Protein AF-A0A3C0NCU1-F1 (afdb_monomer_lite)

Structure (mmCIF, N/CA/C/O backbone):
data_AF-A0A3C0NCU1-F1
#
_entry.id   AF-A0A3C0NCU1-F1
#
loop_
_atom_site.group_PDB
_atom_site.id
_atom_site.type_symbol
_atom_site.label_atom_id
_atom_site.label_alt_id
_atom_site.label_comp_id
_atom_site.label_asym_id
_atom_site.label_entity_id
_atom_site.label_seq_id
_atom_site.pdbx_PDB_ins_code
_atom_site.Cartn_x
_atom_site.Cartn_y
_atom_site.Cartn_z
_atom_site.occupancy
_atom_site.B_iso_or_equiv
_atom_site.auth_seq_id
_atom_site.auth_comp_id
_atom_site.auth_asym_id
_atom_site.auth_atom_id
_atom_site.pdbx_PDB_model_num
ATOM 1 N N . MET A 1 1 ? 22.632 15.921 -25.204 1.00 50.41 1 MET A N 1
ATOM 2 C CA . MET A 1 1 ? 22.637 16.918 -26.305 1.00 50.41 1 MET A CA 1
ATOM 3 C C . MET A 1 1 ? 23.833 16.744 -27.250 1.00 50.41 1 MET A C 1
ATOM 5 O O . MET A 1 1 ? 23.634 16.768 -28.457 1.00 50.41 1 MET A O 1
ATOM 9 N N . GLU A 1 2 ? 25.032 16.480 -26.722 1.00 55.00 2 GLU A N 1
ATOM 10 C CA . GLU A 1 2 ? 26.272 16.145 -27.458 1.00 55.00 2 GLU A CA 1
ATOM 11 C C . GLU A 1 2 ? 26.125 15.024 -28.510 1.00 55.00 2 GLU A C 1
ATOM 13 O O . GLU A 1 2 ? 26.526 15.183 -29.661 1.00 55.00 2 GLU A O 1
ATOM 18 N N . LEU A 1 3 ? 25.483 13.905 -28.148 1.00 50.09 3 LEU A N 1
ATOM 19 C CA . LEU A 1 3 ? 25.314 12.746 -29.037 1.00 50.09 3 LEU A CA 1
ATOM 20 C C . LEU A 1 3 ? 24.523 13.080 -30.311 1.00 50.09 3 LEU A C 1
ATOM 22 O O . LEU A 1 3 ? 24.931 12.705 -31.404 1.00 50.09 3 LEU A O 1
ATOM 26 N N . ARG A 1 4 ? 23.439 13.856 -30.195 1.00 62.16 4 ARG A N 1
ATOM 27 C CA . ARG A 1 4 ? 22.588 14.239 -31.334 1.00 62.16 4 ARG A CA 1
ATOM 28 C C . ARG A 1 4 ? 23.337 15.103 -32.356 1.00 62.16 4 ARG A C 1
ATOM 30 O O . ARG A 1 4 ? 23.103 14.957 -33.551 1.00 62.16 4 ARG A O 1
ATOM 37 N N . LYS A 1 5 ? 24.265 15.957 -31.903 1.00 71.62 5 LYS A N 1
ATOM 38 C CA . LYS A 1 5 ? 25.120 16.765 -32.789 1.00 71.62 5 LYS A CA 1
ATOM 39 C C . LYS A 1 5 ? 26.102 15.894 -33.580 1.00 71.62 5 LYS A C 1
ATOM 41 O O . LYS A 1 5 ? 26.266 16.115 -34.774 1.00 71.62 5 LYS A O 1
ATOM 46 N N . LYS A 1 6 ? 26.695 14.872 -32.951 1.00 74.00 6 LYS A N 1
ATOM 47 C CA . LYS A 1 6 ? 27.618 13.938 -33.623 1.00 74.00 6 LYS A CA 1
ATOM 48 C C . LYS A 1 6 ? 26.924 13.130 -34.723 1.00 74.00 6 LYS A C 1
ATOM 50 O O . LYS A 1 6 ? 27.466 13.027 -35.815 1.00 74.00 6 LYS A O 1
ATOM 55 N N . TYR A 1 7 ? 25.705 12.641 -34.481 1.00 71.94 7 TYR A N 1
ATOM 56 C CA . TYR A 1 7 ? 24.934 11.931 -35.511 1.00 71.94 7 TYR A CA 1
ATOM 57 C C . TYR A 1 7 ? 24.547 12.830 -36.691 1.00 71.94 7 TYR A C 1
ATOM 59 O O . TYR A 1 7 ? 24.653 12.400 -37.834 1.00 71.94 7 TYR A O 1
ATOM 67 N N . LEU A 1 8 ? 24.157 14.083 -36.431 1.00 72.81 8 LEU A N 1
ATOM 68 C CA . LEU A 1 8 ? 23.848 15.050 -37.492 1.00 72.81 8 LEU A CA 1
ATOM 69 C C . LEU A 1 8 ? 25.075 15.376 -38.355 1.00 72.81 8 LEU A C 1
ATOM 71 O O . LEU A 1 8 ? 24.958 15.454 -39.574 1.00 72.81 8 LEU A O 1
ATOM 75 N N . LEU A 1 9 ? 26.253 15.515 -37.739 1.00 78.62 9 LEU A N 1
ATOM 76 C CA . LEU A 1 9 ? 27.502 15.754 -38.463 1.00 78.62 9 LEU A CA 1
ATOM 77 C C . LEU A 1 9 ? 27.909 14.549 -39.316 1.00 78.62 9 LEU A C 1
ATOM 79 O O . LEU A 1 9 ? 28.216 14.716 -40.493 1.00 78.62 9 LEU A O 1
ATOM 83 N N . VAL A 1 10 ? 27.861 13.337 -38.758 1.00 79.19 10 VAL A N 1
ATOM 84 C CA . VAL A 1 10 ? 28.200 12.112 -39.499 1.00 79.19 10 VAL A CA 1
ATOM 85 C C . VAL A 1 10 ? 27.223 11.887 -40.654 1.00 79.19 10 VAL A C 1
ATOM 87 O O . VAL A 1 10 ? 27.658 11.615 -41.768 1.00 79.19 10 VAL A O 1
ATOM 90 N N . ALA A 1 11 ? 25.919 12.074 -40.433 1.00 76.31 11 ALA A N 1
ATOM 91 C CA . ALA A 1 11 ? 24.915 11.945 -41.487 1.00 76.31 11 ALA A CA 1
ATOM 92 C C . ALA A 1 11 ? 25.124 12.971 -42.614 1.00 76.31 11 ALA A C 1
ATOM 94 O O . ALA A 1 11 ? 25.011 12.623 -43.790 1.00 76.31 11 ALA A O 1
ATOM 95 N N . GLY A 1 12 ? 25.479 14.214 -42.268 1.00 81.06 12 GLY A N 1
ATOM 96 C CA . GLY A 1 12 ? 25.800 15.256 -43.244 1.00 81.06 12 GLY A CA 1
ATOM 97 C C . GLY A 1 12 ? 27.020 14.902 -44.096 1.00 81.06 12 GLY A C 1
ATOM 98 O O . GLY A 1 12 ? 26.947 14.953 -45.320 1.00 81.06 12 GLY A O 1
ATOM 99 N N . VAL A 1 13 ? 28.114 14.466 -43.466 1.00 84.00 13 VAL A N 1
ATOM 100 C CA . VAL A 1 13 ? 29.349 14.072 -44.169 1.00 84.00 13 VAL A CA 1
ATOM 101 C C . VAL A 1 13 ? 29.117 12.873 -45.091 1.00 84.00 13 VAL A C 1
ATOM 103 O O . VAL A 1 13 ? 29.544 12.896 -46.245 1.00 84.00 13 VAL A O 1
ATOM 106 N N . VAL A 1 14 ? 28.395 11.851 -44.621 1.00 81.19 14 VAL A N 1
ATOM 107 C CA . VAL A 1 14 ? 28.061 10.666 -45.428 1.00 81.19 14 VAL A CA 1
ATOM 108 C C . VAL A 1 14 ? 27.189 11.046 -46.626 1.00 81.19 14 VAL A C 1
ATOM 110 O O . VAL A 1 14 ? 27.438 10.569 -47.729 1.00 81.19 14 VAL A O 1
ATOM 113 N N . SER A 1 15 ? 26.224 11.952 -46.442 1.00 78.88 15 SER A N 1
ATOM 114 C CA . SER A 1 15 ? 25.354 12.421 -47.529 1.00 78.88 15 SER A CA 1
ATOM 115 C C . SER A 1 15 ? 26.140 13.165 -48.612 1.00 78.88 15 SER A C 1
ATOM 117 O O . SER A 1 15 ? 25.940 12.914 -49.797 1.00 78.88 15 SER A O 1
ATOM 119 N N . VAL A 1 16 ? 27.078 14.036 -48.223 1.00 84.75 16 VAL A N 1
ATOM 120 C CA . VAL A 1 16 ? 27.924 14.788 -49.169 1.00 84.75 16 VAL A CA 1
ATOM 121 C C . VAL A 1 16 ? 28.849 13.855 -49.957 1.00 84.75 16 VAL A C 1
ATOM 123 O O . VAL A 1 16 ? 28.953 13.986 -51.176 1.00 84.75 16 VAL A O 1
ATOM 126 N N . LEU A 1 17 ? 29.474 12.879 -49.290 1.00 83.25 17 LEU A N 1
ATOM 127 C CA . LEU A 1 17 ? 30.301 11.857 -49.945 1.00 83.25 17 LEU A CA 1
ATOM 128 C C . LEU A 1 17 ? 29.498 11.029 -50.955 1.00 83.25 17 LEU A C 1
ATOM 130 O O . LEU A 1 17 ? 29.977 10.755 -52.055 1.00 83.25 17 LEU A O 1
ATOM 134 N N . PHE A 1 18 ? 28.266 10.667 -50.600 1.00 79.50 18 PHE A N 1
ATOM 135 C CA . PHE A 1 18 ? 27.387 9.879 -51.457 1.00 79.50 18 PHE A CA 1
ATOM 136 C C . PHE A 1 18 ? 26.945 10.659 -52.704 1.00 79.50 18 PHE A C 1
ATOM 138 O O . PHE A 1 18 ? 26.981 10.122 -53.809 1.00 79.50 18 PHE A O 1
ATOM 145 N N . ILE A 1 19 ? 26.612 11.947 -52.550 1.00 81.19 19 ILE A N 1
ATOM 146 C CA . ILE A 1 19 ? 26.285 12.846 -53.669 1.00 81.19 19 ILE A CA 1
ATOM 147 C C . ILE A 1 19 ? 27.486 12.997 -54.613 1.00 81.19 19 ILE A C 1
ATOM 149 O O . ILE A 1 19 ? 27.324 12.911 -55.830 1.00 81.19 19 ILE A O 1
ATOM 153 N N . GLY A 1 20 ? 28.695 13.173 -54.068 1.00 80.50 20 GLY A N 1
ATOM 154 C CA . GLY A 1 20 ? 29.920 13.281 -54.864 1.00 80.50 20 GLY A CA 1
ATOM 155 C C . GLY A 1 20 ? 30.198 12.031 -55.702 1.00 80.50 20 GLY A C 1
ATOM 156 O O . GLY A 1 20 ? 30.469 12.141 -56.896 1.00 80.50 20 GLY A O 1
ATOM 157 N N . LEU A 1 21 ? 30.061 10.841 -55.105 1.00 78.94 21 LEU A N 1
ATOM 158 C CA . LEU A 1 21 ? 30.219 9.561 -55.805 1.00 78.94 21 LEU A CA 1
ATOM 159 C C . LEU A 1 21 ? 29.137 9.338 -56.871 1.00 78.94 21 LEU A C 1
ATOM 161 O O . LEU A 1 21 ? 29.441 8.830 -57.949 1.00 78.94 21 LEU A O 1
ATOM 165 N N . ALA A 1 22 ? 27.896 9.751 -56.604 1.00 73.88 22 ALA A N 1
ATOM 166 C CA . ALA A 1 22 ? 26.794 9.636 -57.556 1.00 73.88 22 ALA A CA 1
ATOM 167 C C . ALA A 1 22 ? 26.989 10.534 -58.792 1.00 73.88 22 ALA A C 1
ATOM 169 O O . ALA A 1 22 ? 26.753 10.084 -59.912 1.00 73.88 22 ALA A O 1
ATOM 170 N N . LEU A 1 23 ? 27.472 11.770 -58.613 1.00 78.31 23 LEU A N 1
ATOM 171 C CA . LEU A 1 23 ? 27.780 12.690 -59.719 1.00 78.31 23 LEU A CA 1
ATOM 172 C C . LEU A 1 23 ? 28.951 12.189 -60.580 1.00 78.31 23 LEU A C 1
ATOM 174 O O . LEU A 1 23 ? 28.889 12.253 -61.807 1.00 78.31 23 LEU A O 1
ATOM 178 N N . LEU A 1 24 ? 29.992 11.640 -59.946 1.00 77.00 24 LEU A N 1
ATOM 179 C CA . LEU A 1 24 ? 31.134 11.027 -60.637 1.00 77.00 24 LEU A CA 1
ATOM 180 C C . LEU A 1 24 ? 30.719 9.771 -61.420 1.00 77.00 24 LEU A C 1
ATOM 182 O O . LEU A 1 24 ? 31.164 9.566 -62.548 1.00 77.00 24 LEU A O 1
ATOM 186 N N . GLY A 1 25 ? 29.830 8.954 -60.849 1.00 71.12 25 GLY A N 1
ATOM 187 C CA . GLY A 1 25 ? 29.274 7.771 -61.504 1.00 71.12 25 GLY A CA 1
ATOM 188 C C . GLY A 1 25 ? 28.344 8.097 -62.676 1.00 71.12 25 GLY A C 1
ATOM 189 O O . GLY A 1 25 ? 28.410 7.419 -63.701 1.00 71.12 25 GLY A O 1
ATOM 190 N N . TRP A 1 26 ? 27.538 9.163 -62.573 1.00 71.19 26 TRP A N 1
ATOM 191 C CA . TRP A 1 26 ? 26.706 9.653 -63.681 1.00 71.19 26 TRP A CA 1
ATOM 192 C C . TRP A 1 26 ? 27.566 10.026 -64.894 1.00 71.19 26 TRP A C 1
ATOM 194 O O . TRP A 1 26 ? 27.259 9.616 -66.012 1.00 71.19 26 TRP A O 1
ATOM 204 N N . PHE A 1 27 ? 28.691 10.710 -64.671 1.00 75.12 27 PHE A N 1
ATOM 205 C CA . PHE A 1 27 ? 29.615 11.086 -65.743 1.00 75.12 27 PHE A CA 1
ATOM 206 C C . PHE A 1 27 ? 30.215 9.878 -66.493 1.00 75.12 27 PHE A C 1
ATOM 208 O O . PHE A 1 27 ? 30.532 9.990 -67.673 1.00 75.12 27 PHE A O 1
ATOM 215 N N . LEU A 1 28 ? 30.354 8.722 -65.832 1.00 71.62 28 LEU A N 1
ATOM 216 C CA . LEU A 1 28 ? 31.011 7.529 -66.385 1.00 71.62 28 LEU A CA 1
ATOM 217 C C . LEU A 1 28 ? 30.044 6.489 -66.979 1.00 71.62 28 LEU A C 1
ATOM 219 O O . LEU A 1 28 ? 30.404 5.814 -67.940 1.00 71.62 28 LEU A O 1
ATOM 223 N N . VAL A 1 29 ? 28.852 6.314 -66.397 1.00 71.44 29 VAL A N 1
ATOM 224 C CA . VAL A 1 29 ? 27.965 5.155 -66.662 1.00 71.44 29 VAL A CA 1
ATOM 225 C C . VAL A 1 29 ? 26.528 5.573 -67.037 1.00 71.44 29 VAL A C 1
ATOM 227 O O . VAL A 1 29 ? 25.717 4.733 -67.423 1.00 71.44 29 VAL A O 1
ATOM 230 N N . GLY A 1 30 ? 26.196 6.868 -66.984 1.00 74.25 30 GLY A N 1
ATOM 231 C CA . GLY A 1 30 ? 24.868 7.388 -67.340 1.00 74.25 30 GLY A CA 1
ATOM 232 C C . GLY A 1 30 ? 23.834 7.330 -66.202 1.00 74.25 30 GLY A C 1
ATOM 233 O O . GLY A 1 30 ? 24.174 7.158 -65.032 1.00 74.25 30 GLY A O 1
ATOM 234 N N . GLU A 1 31 ? 22.549 7.507 -66.533 1.00 75.62 31 GLU A N 1
ATOM 235 C CA . GLU A 1 31 ? 21.457 7.759 -65.565 1.00 75.62 31 GLU A CA 1
ATOM 236 C C . GLU A 1 31 ? 21.137 6.581 -64.623 1.00 75.62 31 GLU A C 1
ATOM 238 O O . GLU A 1 31 ? 20.597 6.776 -63.532 1.00 75.62 31 GLU A O 1
ATOM 243 N N . VAL A 1 32 ? 21.511 5.353 -64.997 1.00 77.06 32 VAL A N 1
ATOM 244 C CA . VAL A 1 32 ? 21.210 4.128 -64.231 1.00 77.06 32 VAL A CA 1
ATOM 245 C C . VAL A 1 32 ? 21.836 4.156 -62.829 1.00 77.06 32 VAL A C 1
ATOM 247 O O . VAL A 1 32 ? 21.239 3.662 -61.870 1.00 77.06 32 VAL A O 1
ATOM 250 N N . VAL A 1 33 ? 23.003 4.791 -62.671 1.00 79.56 33 VAL A N 1
ATOM 251 C CA . VAL A 1 33 ? 23.701 4.895 -61.375 1.00 79.56 33 VAL A CA 1
ATOM 252 C C . VAL A 1 33 ? 22.903 5.716 -60.363 1.00 79.56 33 VAL A C 1
ATOM 254 O O . VAL A 1 33 ? 22.894 5.387 -59.177 1.00 79.56 33 VAL A O 1
ATOM 257 N N . LEU A 1 34 ? 22.181 6.744 -60.818 1.00 76.56 34 LEU A N 1
ATOM 258 C CA . LEU A 1 34 ? 21.380 7.598 -59.941 1.00 76.56 34 LEU A CA 1
ATOM 259 C C . LEU A 1 34 ? 20.205 6.830 -59.331 1.00 76.56 34 LEU A C 1
ATOM 261 O O . LEU A 1 34 ? 19.926 6.972 -58.142 1.00 76.56 34 LEU A O 1
ATOM 265 N N . ILE A 1 35 ? 19.554 5.971 -60.120 1.00 82.00 35 ILE A N 1
ATOM 266 C CA . ILE A 1 35 ? 18.416 5.159 -59.668 1.00 82.00 35 ILE A CA 1
ATOM 267 C C . ILE A 1 35 ? 18.868 4.142 -58.612 1.00 82.00 35 ILE A C 1
ATOM 269 O O . ILE A 1 35 ? 18.228 4.002 -57.568 1.00 82.00 35 ILE A O 1
ATOM 273 N N . VAL A 1 36 ? 20.004 3.473 -58.841 1.00 82.31 36 VAL A N 1
ATOM 274 C CA . VAL A 1 36 ? 20.574 2.507 -57.886 1.00 82.31 36 VAL A CA 1
ATOM 275 C C . VAL A 1 36 ? 21.012 3.202 -56.592 1.00 82.31 36 VAL A C 1
ATOM 277 O O . VAL A 1 36 ? 20.730 2.706 -55.499 1.00 82.31 36 VAL A O 1
ATOM 280 N N . ALA A 1 37 ? 21.642 4.375 -56.695 1.00 80.94 37 ALA A N 1
ATOM 281 C CA . ALA A 1 37 ? 22.062 5.168 -55.543 1.00 80.94 37 ALA A CA 1
ATOM 282 C C . ALA A 1 37 ? 20.865 5.641 -54.697 1.00 80.94 37 ALA A C 1
ATOM 284 O O . ALA A 1 37 ? 20.885 5.510 -53.471 1.00 80.94 37 ALA A O 1
ATOM 285 N N . LEU A 1 38 ? 19.794 6.124 -55.337 1.00 85.44 38 LEU A N 1
ATOM 286 C CA . LEU A 1 38 ? 18.553 6.516 -54.662 1.00 85.44 38 LEU A CA 1
ATOM 287 C C . LEU A 1 38 ? 17.889 5.331 -53.948 1.00 85.44 38 LEU A C 1
ATOM 289 O O . LEU A 1 38 ? 17.480 5.463 -52.794 1.00 85.44 38 LEU A O 1
ATOM 293 N N . GLY A 1 39 ? 17.832 4.162 -54.592 1.00 88.44 39 GLY A N 1
ATOM 294 C CA . GLY A 1 39 ? 17.293 2.941 -53.986 1.00 88.44 39 GLY A CA 1
ATOM 295 C C . GLY A 1 39 ? 18.081 2.494 -52.751 1.00 88.44 39 GLY A C 1
ATOM 296 O O . GLY A 1 39 ? 17.492 2.208 -51.707 1.00 88.44 39 GLY A O 1
ATOM 297 N N . ALA A 1 40 ? 19.415 2.5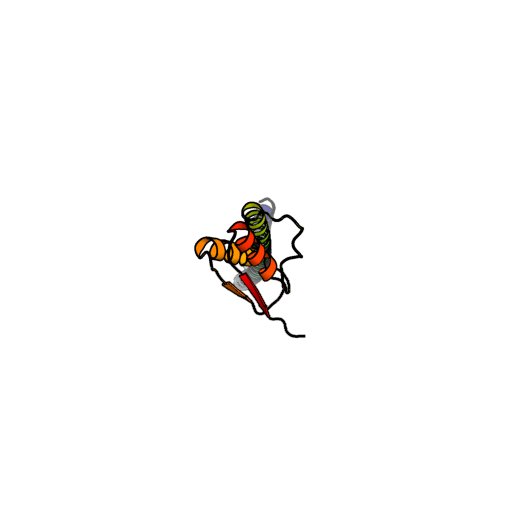05 -52.832 1.00 84.62 40 ALA A N 1
ATOM 298 C CA . ALA A 1 40 ? 20.285 2.174 -51.703 1.00 84.62 40 ALA A CA 1
ATOM 299 C C . ALA A 1 40 ? 20.119 3.163 -50.536 1.00 84.62 40 ALA A C 1
ATOM 301 O O . ALA A 1 40 ? 20.043 2.753 -49.376 1.00 84.62 40 ALA A O 1
ATOM 302 N N . MET A 1 41 ? 19.995 4.459 -50.839 1.00 85.50 41 MET A N 1
ATOM 303 C CA . MET A 1 41 ? 19.767 5.500 -49.839 1.00 85.50 41 MET A CA 1
ATOM 304 C C . MET A 1 41 ? 18.418 5.322 -49.126 1.00 85.50 41 MET A C 1
ATOM 306 O O . MET A 1 41 ? 18.363 5.390 -47.899 1.00 85.50 41 MET A O 1
ATOM 310 N N . LEU A 1 42 ? 17.342 5.024 -49.862 1.00 90.19 42 LEU A N 1
ATOM 311 C CA . LEU A 1 42 ? 16.025 4.744 -49.279 1.00 90.19 42 LEU A CA 1
ATOM 312 C C . LEU A 1 42 ? 16.040 3.494 -48.390 1.00 90.19 42 LEU A C 1
ATOM 314 O O . LEU A 1 42 ? 15.479 3.521 -47.295 1.00 90.19 42 LEU A O 1
ATOM 318 N N . GLY A 1 43 ? 16.719 2.425 -48.816 1.00 89.56 43 GLY A N 1
ATOM 319 C CA . GLY A 1 43 ? 16.875 1.206 -48.019 1.00 89.56 43 GLY A CA 1
ATOM 320 C C . GLY A 1 43 ? 17.612 1.455 -46.700 1.00 89.56 43 GLY A C 1
ATOM 321 O O . GLY A 1 43 ? 17.139 1.045 -45.640 1.00 89.56 43 GLY A O 1
ATOM 322 N N . LEU A 1 44 ? 18.723 2.199 -46.741 1.00 89.06 44 LEU A N 1
ATOM 323 C CA . LEU A 1 44 ? 19.472 2.584 -45.539 1.00 89.06 44 LEU A CA 1
ATOM 324 C C . LEU A 1 44 ? 18.629 3.441 -44.588 1.00 89.06 44 LEU A C 1
ATOM 326 O O . LEU A 1 44 ? 18.638 3.204 -43.378 1.00 89.06 44 LEU A O 1
ATOM 330 N N . LEU A 1 45 ? 17.856 4.394 -45.120 1.00 89.25 45 LEU A N 1
ATOM 331 C CA . LEU A 1 45 ? 16.943 5.210 -44.320 1.00 89.25 45 LEU A CA 1
ATOM 332 C C . LEU A 1 45 ? 15.849 4.363 -43.657 1.00 89.25 45 LEU A C 1
ATOM 334 O O . LEU A 1 45 ? 15.571 4.567 -42.476 1.00 89.25 45 LEU A O 1
ATOM 338 N N . MET A 1 46 ? 15.264 3.388 -44.362 1.00 89.06 46 MET A N 1
ATOM 339 C CA . MET A 1 46 ? 14.269 2.484 -43.770 1.00 89.06 46 MET A CA 1
ATOM 340 C C . MET A 1 46 ? 14.858 1.647 -42.632 1.00 89.06 46 MET A C 1
ATOM 342 O O . MET A 1 46 ? 14.250 1.564 -41.566 1.00 89.06 46 MET A O 1
ATOM 346 N N . VAL A 1 47 ? 16.051 1.073 -42.812 1.00 91.06 47 VAL A N 1
ATOM 347 C CA . VAL A 1 47 ? 16.723 0.290 -41.759 1.00 91.06 47 VAL A CA 1
ATOM 348 C C . VAL A 1 47 ? 17.002 1.158 -40.529 1.00 91.06 47 VAL A C 1
ATOM 350 O O . VAL A 1 47 ? 16.689 0.756 -39.406 1.00 91.06 47 VAL A O 1
ATOM 353 N N . MET A 1 48 ? 17.498 2.385 -40.725 1.00 86.06 48 MET A N 1
ATOM 354 C CA . MET A 1 48 ? 17.715 3.340 -39.631 1.00 86.06 48 MET A CA 1
ATOM 355 C C . MET A 1 48 ? 16.414 3.703 -38.898 1.00 86.06 48 MET A C 1
ATOM 357 O O . MET A 1 48 ? 16.406 3.798 -37.668 1.00 86.06 48 MET A O 1
ATOM 361 N N . GLN A 1 49 ? 15.307 3.883 -39.626 1.00 84.19 49 GLN A N 1
ATOM 362 C CA . GLN A 1 49 ? 13.992 4.157 -39.038 1.00 84.19 49 GLN A CA 1
ATOM 363 C C . GLN A 1 49 ? 13.484 2.967 -38.212 1.00 84.19 49 GLN A C 1
ATOM 365 O O . GLN A 1 49 ? 13.057 3.156 -37.073 1.00 84.19 49 GLN A O 1
ATOM 370 N N . ILE A 1 50 ? 13.589 1.739 -38.731 1.00 89.50 50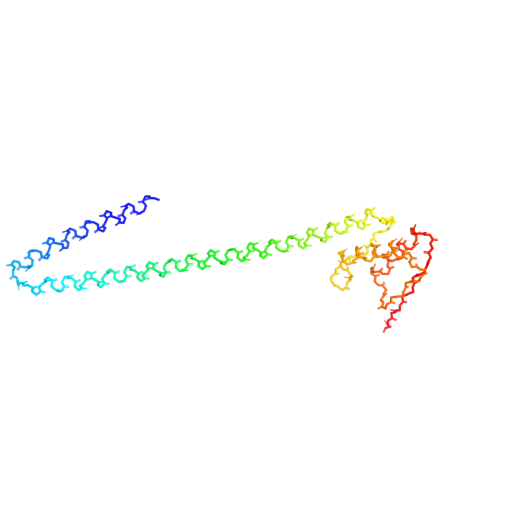 ILE A N 1
ATOM 371 C CA . ILE A 1 50 ? 13.172 0.513 -38.029 1.00 89.50 50 ILE A CA 1
ATOM 372 C C . ILE A 1 50 ? 13.956 0.343 -36.724 1.00 89.50 50 ILE A C 1
ATOM 374 O O . ILE A 1 50 ? 13.364 0.113 -35.667 1.00 89.50 50 ILE A O 1
ATOM 378 N N . GLU A 1 51 ? 15.280 0.515 -36.758 1.00 86.62 51 GLU A N 1
ATOM 379 C CA . GLU A 1 51 ? 16.098 0.458 -35.546 1.00 86.62 51 GLU A CA 1
ATOM 380 C C . GLU A 1 51 ? 15.705 1.527 -34.528 1.00 86.62 51 GLU A C 1
ATOM 382 O O . GLU A 1 51 ? 15.642 1.245 -33.331 1.00 86.62 51 GLU A O 1
ATOM 387 N N . SER A 1 52 ? 15.429 2.748 -34.987 1.00 86.31 52 SER A N 1
ATOM 388 C CA . SER A 1 52 ? 14.990 3.844 -34.124 1.00 86.31 52 SER A CA 1
ATOM 389 C C . SER A 1 52 ? 13.667 3.513 -33.437 1.00 86.31 52 SER A C 1
ATOM 391 O O . SER A 1 52 ? 13.570 3.598 -32.211 1.00 86.31 52 SER A O 1
ATOM 393 N N . HIS A 1 53 ? 12.670 3.048 -34.196 1.00 78.62 53 HIS A N 1
ATOM 394 C CA . HIS A 1 53 ? 11.378 2.650 -33.644 1.00 78.62 53 HIS A CA 1
ATOM 395 C C . HIS A 1 53 ? 11.520 1.506 -32.641 1.00 78.62 53 HIS A C 1
ATOM 397 O O . HIS A 1 53 ? 10.955 1.584 -31.549 1.00 78.62 53 HIS A O 1
ATOM 403 N N . HIS A 1 54 ? 12.338 0.496 -32.941 1.00 85.44 54 HIS A N 1
ATOM 404 C CA . HIS A 1 54 ? 12.605 -0.595 -32.005 1.00 85.44 54 HIS A CA 1
ATOM 405 C C . HIS A 1 54 ? 13.321 -0.121 -30.733 1.00 85.44 54 HIS A C 1
ATOM 407 O O . HIS A 1 54 ? 13.018 -0.604 -29.640 1.00 85.44 54 HIS A O 1
ATOM 413 N N . ARG A 1 55 ? 14.253 0.835 -30.834 1.00 85.56 55 ARG A N 1
ATOM 414 C CA . ARG A 1 55 ? 14.946 1.413 -29.669 1.00 85.56 55 ARG A CA 1
ATOM 415 C C . ARG A 1 55 ? 13.989 2.229 -28.802 1.00 85.56 55 ARG A C 1
ATOM 417 O O . ARG A 1 55 ? 13.999 2.074 -27.582 1.00 85.56 55 ARG A O 1
ATOM 424 N N . ILE A 1 56 ? 13.142 3.051 -29.421 1.00 86.12 56 ILE A N 1
ATOM 425 C CA . ILE A 1 56 ? 12.172 3.895 -28.716 1.00 86.12 56 ILE A CA 1
ATOM 426 C C . ILE A 1 56 ? 11.117 3.030 -28.028 1.00 86.12 56 ILE A C 1
ATOM 428 O O . ILE A 1 56 ? 10.876 3.219 -26.842 1.00 86.12 56 ILE A O 1
ATOM 432 N N . GLN A 1 57 ? 10.551 2.035 -28.715 1.00 83.81 57 GLN A N 1
ATOM 433 C CA . GLN A 1 57 ? 9.544 1.147 -28.126 1.00 83.81 57 GLN A CA 1
ATOM 434 C C . GLN A 1 57 ? 10.075 0.403 -26.897 1.00 83.81 57 GLN A C 1
ATOM 436 O O . GLN A 1 57 ? 9.391 0.350 -25.876 1.00 83.81 57 GLN A O 1
ATOM 441 N N . LYS A 1 58 ? 11.313 -0.106 -26.950 1.00 88.12 58 LYS A N 1
ATOM 442 C CA . LYS A 1 58 ? 11.960 -0.738 -25.789 1.00 88.12 58 LYS A CA 1
ATOM 443 C C . LYS A 1 58 ? 12.127 0.245 -24.630 1.00 88.12 58 LYS A C 1
ATOM 445 O O . LYS A 1 58 ? 11.797 -0.093 -23.496 1.00 88.12 58 LYS A O 1
ATOM 450 N N . ALA A 1 59 ? 12.584 1.468 -24.906 1.00 88.88 59 ALA A N 1
ATOM 451 C CA . ALA A 1 59 ? 12.719 2.503 -23.883 1.00 88.88 59 ALA A CA 1
ATOM 452 C C . ALA A 1 59 ? 11.363 2.864 -23.250 1.00 88.88 59 ALA A C 1
ATOM 454 O O . ALA A 1 59 ? 11.254 2.940 -22.027 1.00 88.88 59 ALA A O 1
ATOM 455 N N . THR A 1 60 ? 10.311 3.018 -24.057 1.00 87.06 60 THR A N 1
ATOM 456 C CA . THR A 1 60 ? 8.954 3.298 -23.570 1.00 87.06 60 THR A CA 1
ATOM 457 C C . THR A 1 60 ? 8.415 2.157 -22.711 1.00 87.06 60 THR A C 1
ATOM 459 O O . THR A 1 60 ? 7.842 2.414 -21.656 1.00 87.06 60 THR A O 1
ATOM 462 N N . GLN A 1 61 ? 8.627 0.898 -23.106 1.00 89.94 61 GLN A N 1
ATOM 463 C CA . GLN A 1 61 ? 8.206 -0.258 -22.309 1.00 89.94 61 GLN A CA 1
ATOM 464 C C . GLN A 1 61 ? 8.904 -0.305 -20.945 1.00 89.94 61 GLN A C 1
ATOM 466 O O . GLN A 1 61 ? 8.237 -0.534 -19.939 1.00 89.94 61 GLN A O 1
ATOM 471 N N . ILE A 1 62 ? 10.209 -0.020 -20.894 1.00 91.31 62 ILE A N 1
ATOM 472 C CA . ILE A 1 62 ? 10.968 0.050 -19.636 1.00 91.31 62 ILE A CA 1
ATOM 473 C C . ILE A 1 62 ? 10.403 1.148 -18.724 1.00 91.31 62 ILE A C 1
ATOM 475 O O . ILE A 1 62 ? 10.177 0.907 -17.540 1.00 91.31 62 ILE A O 1
ATOM 479 N N . LEU A 1 63 ? 10.112 2.335 -19.266 1.00 91.38 63 LEU A N 1
ATOM 480 C CA . LEU A 1 63 ? 9.525 3.434 -18.491 1.00 91.38 63 LEU A CA 1
ATOM 481 C C . LEU A 1 63 ? 8.132 3.080 -17.951 1.00 91.38 63 LEU A C 1
ATOM 483 O O . LEU A 1 63 ? 7.838 3.343 -16.786 1.00 91.38 63 LEU A O 1
ATOM 487 N N . LEU A 1 64 ? 7.286 2.443 -18.765 1.00 89.94 64 LEU A N 1
ATOM 488 C CA . LEU A 1 64 ? 5.963 1.986 -18.332 1.00 89.94 64 LEU A CA 1
ATOM 489 C C . LEU A 1 64 ? 6.057 0.914 -17.238 1.00 89.94 64 LEU A C 1
ATOM 491 O O . LEU A 1 64 ? 5.267 0.928 -16.295 1.00 89.94 64 LEU A O 1
ATOM 495 N N . GLN A 1 65 ? 7.022 -0.003 -17.332 1.00 91.75 65 GLN A N 1
ATOM 496 C CA . GLN A 1 65 ? 7.281 -0.994 -16.285 1.00 91.75 65 GLN A CA 1
ATOM 497 C C . GLN A 1 65 ? 7.718 -0.328 -14.976 1.00 91.75 65 GLN A C 1
ATOM 499 O O . GLN A 1 65 ? 7.193 -0.674 -13.920 1.00 91.75 65 GLN A O 1
ATOM 504 N N . GLN A 1 66 ? 8.608 0.667 -15.038 1.00 90.81 66 GLN A N 1
ATOM 505 C CA . GLN A 1 66 ? 9.027 1.425 -13.857 1.00 90.81 66 GLN A CA 1
ATOM 506 C C . GLN A 1 66 ? 7.852 2.156 -13.201 1.00 90.81 66 GLN A C 1
ATOM 508 O O . GLN A 1 66 ? 7.698 2.080 -11.985 1.00 90.81 66 GLN A O 1
ATOM 513 N N . GLN A 1 67 ? 6.976 2.792 -13.987 1.00 90.38 67 GLN A N 1
ATOM 514 C CA . GLN A 1 67 ? 5.779 3.438 -13.438 1.00 90.38 67 GLN A CA 1
ATOM 515 C C . GLN A 1 67 ? 4.859 2.443 -12.724 1.00 90.38 67 GLN A C 1
ATOM 517 O O . GLN A 1 67 ? 4.379 2.738 -11.633 1.00 90.38 67 GLN A O 1
ATOM 522 N N . LYS A 1 68 ? 4.649 1.246 -13.288 1.00 90.00 68 LYS A N 1
ATOM 523 C CA . LYS A 1 68 ? 3.844 0.202 -12.631 1.00 90.00 68 LYS A CA 1
ATOM 524 C C . LYS A 1 68 ? 4.440 -0.225 -11.290 1.00 90.00 68 LYS A C 1
ATOM 526 O O . LYS A 1 68 ? 3.691 -0.368 -10.330 1.00 90.00 68 LYS A O 1
ATOM 531 N N . ILE A 1 69 ? 5.761 -0.391 -11.215 1.00 90.56 69 ILE A N 1
ATOM 532 C CA . ILE A 1 69 ? 6.455 -0.746 -9.968 1.00 90.56 69 ILE A CA 1
ATOM 533 C C . ILE A 1 69 ? 6.280 0.362 -8.925 1.00 90.56 69 ILE A C 1
ATOM 535 O O . ILE A 1 69 ? 5.948 0.069 -7.780 1.00 90.56 69 ILE A O 1
ATOM 539 N N . ILE A 1 70 ? 6.441 1.628 -9.321 1.00 91.19 70 ILE A N 1
ATOM 540 C CA . ILE A 1 70 ? 6.268 2.777 -8.422 1.00 91.19 70 ILE A CA 1
ATOM 541 C C . ILE A 1 70 ? 4.833 2.837 -7.887 1.00 91.19 70 ILE A C 1
ATOM 543 O O . ILE A 1 70 ? 4.642 2.976 -6.684 1.00 91.19 70 ILE A O 1
ATOM 547 N N . LEU A 1 71 ? 3.825 2.668 -8.747 1.00 89.56 71 LEU A N 1
ATOM 548 C CA . LEU A 1 71 ? 2.418 2.652 -8.330 1.00 89.56 71 LEU A CA 1
ATOM 549 C C . LEU A 1 71 ? 2.109 1.489 -7.378 1.00 89.56 71 LEU A C 1
ATOM 551 O O . LEU A 1 71 ? 1.390 1.659 -6.397 1.00 89.56 71 LEU A O 1
ATOM 555 N N . GLN A 1 72 ? 2.661 0.301 -7.638 1.00 89.25 72 GLN A N 1
ATOM 556 C CA . GLN A 1 72 ? 2.504 -0.847 -6.742 1.00 89.25 72 GLN A CA 1
ATOM 557 C C . GLN A 1 72 ? 3.150 -0.599 -5.376 1.00 89.25 72 GLN A C 1
ATOM 559 O O . GLN A 1 72 ? 2.551 -0.927 -4.354 1.00 89.25 72 GLN A O 1
ATOM 564 N N . GLN A 1 73 ? 4.339 0.007 -5.353 1.00 88.62 73 GLN A N 1
ATOM 565 C CA . GLN A 1 73 ? 5.003 0.398 -4.112 1.00 88.62 73 GLN A CA 1
ATOM 566 C C . GLN A 1 73 ? 4.191 1.444 -3.347 1.00 88.62 73 GLN A C 1
ATOM 568 O O . GLN A 1 73 ? 3.991 1.273 -2.150 1.00 88.62 73 GLN A O 1
ATOM 573 N N . GLN A 1 74 ? 3.658 2.460 -4.032 1.00 89.81 74 GLN A N 1
ATOM 574 C CA . GLN A 1 74 ? 2.797 3.475 -3.418 1.00 89.81 74 GLN A CA 1
ATOM 575 C C . GLN A 1 74 ? 1.570 2.848 -2.756 1.00 89.81 74 GLN A C 1
ATOM 577 O O . GLN A 1 74 ? 1.366 3.044 -1.565 1.00 89.81 74 GLN A O 1
ATOM 582 N N . ASN A 1 75 ? 0.826 1.998 -3.469 1.00 85.75 75 ASN A N 1
ATOM 583 C CA . ASN A 1 75 ? -0.342 1.320 -2.898 1.00 85.75 75 ASN A CA 1
ATOM 584 C C . ASN A 1 75 ? 0.014 0.451 -1.677 1.00 85.75 75 ASN A C 1
ATOM 586 O O . ASN A 1 75 ? -0.751 0.372 -0.715 1.00 85.75 75 ASN A O 1
ATOM 590 N N . ALA A 1 76 ? 1.170 -0.222 -1.703 1.00 86.56 76 ALA A N 1
ATOM 591 C CA . ALA A 1 76 ? 1.640 -1.004 -0.564 1.00 86.56 76 ALA A CA 1
ATOM 592 C C . ALA A 1 76 ? 1.969 -0.108 0.641 1.00 86.56 76 ALA A C 1
ATOM 594 O O . ALA A 1 76 ? 1.573 -0.427 1.764 1.00 86.56 76 ALA A O 1
ATOM 595 N N . THR A 1 77 ? 2.637 1.025 0.410 1.00 89.06 77 THR A N 1
ATOM 596 C CA . THR A 1 77 ? 2.929 2.025 1.442 1.00 89.06 77 THR A CA 1
ATOM 597 C C . THR A 1 77 ? 1.650 2.640 2.004 1.00 89.06 77 THR A C 1
ATOM 599 O O . THR A 1 77 ? 1.500 2.695 3.222 1.00 89.06 77 THR A O 1
ATOM 602 N N . ASP A 1 78 ? 0.693 3.017 1.160 1.00 90.88 78 ASP A N 1
ATOM 603 C CA . ASP A 1 78 ? -0.583 3.600 1.585 1.00 90.88 78 ASP A CA 1
ATOM 604 C C . ASP A 1 78 ? -1.372 2.638 2.479 1.00 90.88 78 ASP A C 1
ATOM 606 O O . ASP A 1 78 ? -1.873 3.028 3.536 1.00 90.88 78 ASP A O 1
ATOM 610 N N . ASN A 1 79 ? -1.412 1.350 2.122 1.00 88.25 79 ASN A N 1
ATOM 611 C CA . ASN A 1 79 ? -2.032 0.321 2.955 1.00 88.25 79 ASN A CA 1
ATOM 612 C C . ASN A 1 79 ? -1.341 0.179 4.319 1.00 88.25 79 ASN A C 1
ATOM 614 O O . ASN A 1 79 ? -2.018 0.051 5.342 1.00 88.25 79 ASN A O 1
ATOM 618 N N . GLN A 1 80 ? -0.008 0.232 4.364 1.00 90.06 80 GLN A N 1
ATOM 619 C CA . GLN A 1 80 ? 0.744 0.190 5.621 1.00 90.06 80 GLN A CA 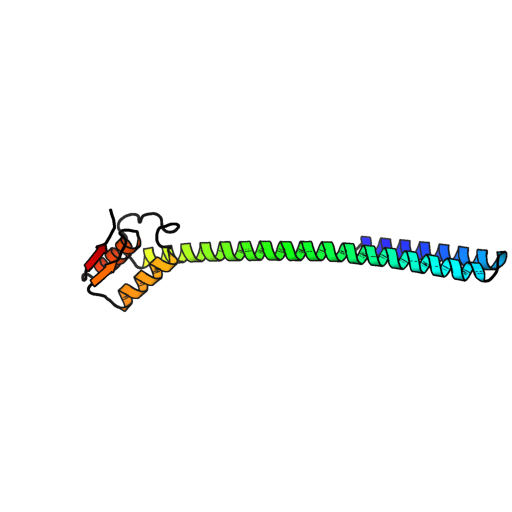1
ATOM 620 C C . GLN A 1 80 ? 0.468 1.427 6.486 1.00 90.06 80 GLN A C 1
ATOM 622 O O . GLN A 1 80 ? 0.182 1.293 7.677 1.00 90.06 80 GLN A O 1
ATOM 627 N N . VAL A 1 81 ? 0.473 2.623 5.891 1.00 92.88 81 VAL A N 1
ATOM 628 C CA . VAL A 1 81 ? 0.146 3.884 6.575 1.00 92.88 81 VAL A CA 1
ATOM 629 C C . VAL A 1 81 ? -1.286 3.852 7.116 1.00 92.88 81 VAL A C 1
ATOM 631 O O . VAL A 1 81 ? -1.527 4.252 8.258 1.00 92.88 81 VAL A O 1
ATOM 634 N N . LYS A 1 82 ? -2.241 3.312 6.352 1.00 91.69 82 LYS A N 1
ATOM 635 C CA . LYS A 1 82 ? -3.630 3.127 6.795 1.00 91.69 82 LYS A CA 1
ATOM 636 C C . LYS A 1 82 ? -3.735 2.181 7.996 1.00 91.69 82 LYS A C 1
ATOM 638 O O . LYS A 1 82 ? -4.448 2.483 8.952 1.00 91.69 82 LYS A O 1
ATOM 643 N N . GLN A 1 83 ? -3.021 1.054 7.993 1.00 91.56 83 GLN A N 1
ATOM 644 C CA . GLN A 1 83 ? -3.033 0.122 9.128 1.00 91.56 83 GLN A CA 1
ATOM 645 C C . GLN A 1 83 ? -2.422 0.748 10.386 1.00 91.56 83 GLN A C 1
ATOM 647 O O . GLN A 1 83 ? -3.001 0.631 11.465 1.00 91.56 83 GLN A O 1
ATOM 652 N N . VAL A 1 84 ? -1.300 1.463 10.252 1.00 92.88 84 VAL A N 1
ATOM 653 C CA . VAL A 1 84 ? -0.656 2.162 11.376 1.00 92.88 84 VAL A CA 1
ATOM 654 C C . VAL A 1 84 ? -1.555 3.268 11.926 1.00 92.88 84 VAL A C 1
ATOM 656 O O . VAL A 1 84 ? -1.774 3.328 13.131 1.00 92.88 84 VAL A O 1
ATOM 659 N N . SER A 1 85 ? -2.125 4.114 11.066 1.00 93.69 85 SER A N 1
ATOM 660 C CA . SER A 1 85 ? -3.046 5.176 11.500 1.00 93.69 85 SER A CA 1
ATOM 661 C C . SER A 1 85 ? -4.302 4.619 12.176 1.00 93.69 85 SER A C 1
ATOM 663 O O . SER A 1 85 ? -4.754 5.176 13.175 1.00 93.69 85 SER A O 1
ATOM 665 N N . SER A 1 86 ? -4.821 3.481 11.706 1.00 93.69 86 SER A N 1
ATOM 666 C CA . SER A 1 86 ? -5.946 2.793 12.349 1.00 93.69 86 SER A CA 1
ATOM 667 C C . SER A 1 86 ? -5.571 2.244 13.727 1.00 93.69 86 SER A C 1
ATOM 669 O O . SER A 1 86 ? -6.325 2.447 14.675 1.00 93.69 86 SER A O 1
ATOM 671 N N . LEU A 1 87 ? -4.388 1.630 13.878 1.00 92.69 87 LEU A N 1
ATOM 672 C CA . LEU A 1 87 ? -3.874 1.219 15.190 1.00 92.69 87 LEU A CA 1
ATOM 673 C C . LEU A 1 87 ? -3.759 2.416 16.135 1.00 92.69 87 LEU A C 1
ATOM 675 O O . LEU A 1 87 ? -4.301 2.373 17.235 1.00 92.69 87 LEU A O 1
ATOM 679 N N . VAL A 1 88 ? -3.110 3.501 15.703 1.00 93.50 88 VAL A N 1
ATOM 680 C CA . VAL A 1 88 ? -2.965 4.722 16.511 1.00 93.50 88 VAL A CA 1
ATOM 681 C C . VAL A 1 88 ? -4.332 5.262 16.929 1.00 93.50 88 VAL A C 1
ATOM 683 O O . VAL A 1 88 ? -4.522 5.586 18.099 1.00 93.50 88 VAL A O 1
ATOM 686 N N . SER A 1 89 ? -5.308 5.290 16.015 1.00 93.38 89 SER A N 1
ATOM 687 C CA . SER A 1 89 ? -6.679 5.690 16.339 1.00 93.38 89 SER A CA 1
ATOM 688 C C . SER A 1 89 ? -7.282 4.796 17.423 1.00 93.38 89 SER A C 1
ATOM 690 O O . SER A 1 89 ? -7.786 5.328 18.406 1.00 93.38 89 SER A O 1
ATOM 692 N N . ILE A 1 90 ? -7.189 3.469 17.301 1.00 93.19 90 ILE A N 1
ATOM 693 C CA . ILE A 1 90 ? -7.727 2.530 18.298 1.00 93.19 90 ILE A CA 1
ATOM 694 C C . ILE A 1 90 ? -7.085 2.758 19.669 1.00 93.19 90 ILE A C 1
ATOM 696 O O . ILE A 1 90 ? -7.803 2.918 20.653 1.00 93.19 90 ILE A O 1
ATOM 700 N N . PHE A 1 91 ? -5.753 2.829 19.737 1.00 92.88 91 PHE A N 1
ATOM 701 C CA . PHE A 1 91 ? -5.024 3.062 20.990 1.00 92.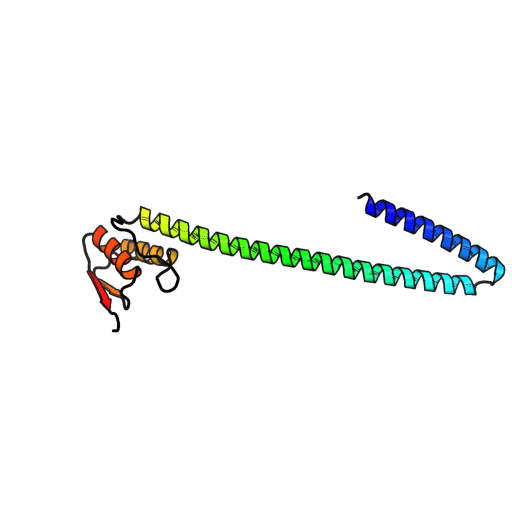88 91 PHE A CA 1
ATOM 702 C C . PHE A 1 91 ? -5.285 4.451 21.591 1.00 92.88 91 PHE A C 1
ATOM 704 O O . PHE A 1 91 ? -5.134 4.624 22.796 1.00 92.88 91 PHE A O 1
ATOM 711 N N . SER A 1 92 ? -5.691 5.434 20.781 1.00 92.12 92 SER A N 1
ATOM 712 C CA . SER A 1 92 ? -6.107 6.756 21.269 1.00 92.12 92 SER A CA 1
ATOM 713 C C . SER A 1 92 ? -7.559 6.799 21.759 1.00 92.12 92 SER A C 1
ATOM 715 O O . SER A 1 92 ? -7.887 7.593 22.637 1.00 92.12 92 SER A O 1
ATOM 717 N N . SER A 1 93 ? -8.435 5.961 21.198 1.00 91.25 93 SER A N 1
ATOM 718 C CA . SER A 1 93 ? -9.865 5.929 21.528 1.00 91.25 93 SER A CA 1
ATOM 719 C C . SER A 1 93 ? -10.183 4.988 22.691 1.00 91.25 93 SER A C 1
ATOM 721 O O . SER A 1 93 ? -11.126 5.245 23.443 1.00 91.25 93 SER A O 1
ATOM 723 N N . LEU A 1 94 ? -9.411 3.908 22.839 1.00 92.62 94 LEU A N 1
ATOM 724 C CA . LEU A 1 94 ? -9.615 2.878 23.852 1.00 92.62 94 LEU A CA 1
ATOM 725 C C . LEU A 1 94 ? -8.562 2.925 24.956 1.00 92.62 94 LEU A C 1
ATOM 727 O O . LEU A 1 94 ? -7.364 3.011 24.698 1.00 92.62 94 LEU A O 1
ATOM 731 N N . GLN A 1 95 ? -9.007 2.740 26.199 1.00 92.25 95 GLN A N 1
ATOM 732 C CA . GLN A 1 95 ? -8.120 2.515 27.345 1.00 92.25 95 GLN A CA 1
ATOM 733 C C . GLN A 1 95 ? -7.615 1.064 27.374 1.00 92.25 95 GLN A C 1
ATOM 735 O O . GLN A 1 95 ? -8.085 0.213 28.137 1.00 92.25 95 GLN A O 1
ATOM 740 N N . ILE A 1 96 ? -6.659 0.769 26.495 1.00 90.44 96 ILE 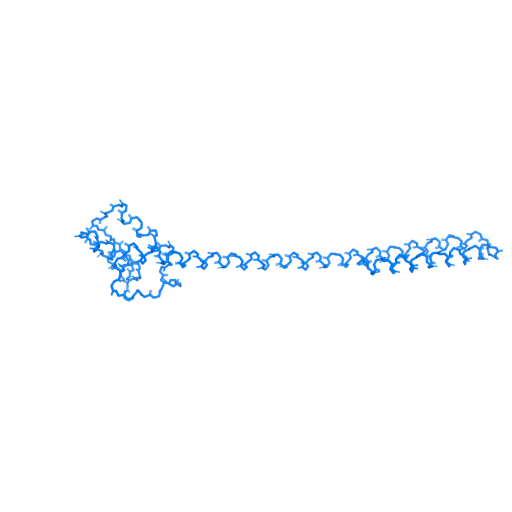A N 1
ATOM 741 C CA . ILE A 1 96 ? -6.039 -0.550 26.380 1.00 90.44 96 ILE A CA 1
ATOM 742 C C . ILE A 1 96 ? -4.979 -0.710 27.476 1.00 90.44 96 ILE A C 1
ATOM 744 O O . ILE A 1 96 ? -3.879 -0.174 27.392 1.00 90.44 96 ILE A O 1
ATOM 748 N N . ASN A 1 97 ? -5.319 -1.484 28.507 1.00 88.25 97 ASN A N 1
ATOM 749 C CA . ASN A 1 97 ? -4.445 -1.704 29.668 1.00 88.25 97 ASN A CA 1
ATOM 750 C C . ASN A 1 97 ? -3.492 -2.902 29.513 1.00 88.25 97 ASN A C 1
ATOM 752 O O . ASN A 1 97 ? -2.642 -3.116 30.373 1.00 88.25 97 ASN A O 1
ATOM 756 N N . GLN A 1 98 ? -3.662 -3.718 28.470 1.00 88.94 98 GLN A N 1
ATOM 757 C CA . GLN A 1 98 ? -2.806 -4.870 28.185 1.00 88.94 98 GLN A CA 1
ATOM 758 C C . GLN A 1 98 ? -2.515 -4.944 26.684 1.00 88.94 98 GLN A C 1
ATOM 760 O O . GLN A 1 98 ? -3.380 -4.564 25.894 1.00 88.94 98 GLN A O 1
ATOM 765 N N . PRO A 1 99 ? -1.329 -5.426 26.269 1.00 86.56 99 PRO A N 1
ATOM 766 C CA . PRO A 1 99 ? -1.001 -5.564 24.856 1.00 86.56 99 PRO A CA 1
ATOM 767 C C . PRO A 1 99 ? -2.052 -6.401 24.121 1.00 86.56 99 PRO A C 1
ATOM 769 O O . PRO A 1 99 ? -2.380 -7.508 24.545 1.00 86.56 99 PRO A O 1
ATOM 772 N N . LEU A 1 100 ? -2.566 -5.878 23.008 1.00 90.56 100 LEU A N 1
ATOM 773 C CA . LEU A 1 100 ? -3.443 -6.653 22.137 1.00 90.56 100 LEU A CA 1
ATOM 774 C C . LEU A 1 100 ? -2.630 -7.713 21.377 1.00 90.56 100 LEU A C 1
ATOM 776 O O . LEU A 1 100 ? -1.478 -7.448 21.011 1.00 90.56 100 LEU A O 1
ATOM 780 N N . PRO A 1 101 ? -3.216 -8.890 21.083 1.00 90.44 101 PRO A N 1
ATOM 781 C CA . PRO A 1 101 ? -2.609 -9.843 20.166 1.00 90.44 101 PRO A CA 1
ATOM 782 C C . PRO A 1 101 ? -2.366 -9.210 18.792 1.00 90.44 101 PRO A C 1
ATOM 784 O O . PRO A 1 101 ? -2.997 -8.218 18.412 1.00 90.44 101 PRO A O 1
ATOM 787 N N . LYS A 1 102 ? -1.453 -9.805 18.022 1.00 90.06 102 LYS A N 1
ATOM 788 C CA . LYS A 1 102 ? -1.128 -9.325 16.677 1.00 90.06 102 LYS A CA 1
ATOM 789 C C . LYS A 1 102 ? -2.386 -9.300 15.795 1.00 90.06 102 LYS A C 1
ATOM 791 O O . LYS A 1 102 ? -3.075 -10.306 15.667 1.00 90.06 102 LYS A O 1
ATOM 796 N N . MET A 1 103 ? -2.643 -8.153 15.171 1.00 92.44 103 MET A N 1
ATOM 797 C CA . MET A 1 103 ? -3.720 -7.965 14.195 1.00 92.44 103 MET A CA 1
ATOM 798 C C . MET A 1 103 ? -3.262 -8.317 12.771 1.00 92.44 103 MET A C 1
ATOM 800 O O . MET A 1 103 ? -2.071 -8.237 12.454 1.00 92.44 103 MET A O 1
ATOM 804 N N . GLY A 1 104 ? -4.220 -8.651 11.904 1.00 87.25 104 GLY A N 1
ATOM 805 C CA . GLY A 1 104 ? -3.990 -9.070 10.519 1.00 87.25 104 GLY A CA 1
ATOM 806 C C . GLY A 1 104 ? -3.712 -10.571 10.347 1.00 87.25 104 GLY A C 1
ATOM 807 O O . GLY A 1 104 ? -3.578 -11.329 11.308 1.00 87.25 104 GLY A O 1
ATOM 808 N N . GLY A 1 105 ? -3.621 -11.013 9.089 1.00 86.94 105 GLY A N 1
ATOM 809 C CA . GLY A 1 105 ? -3.585 -12.440 8.756 1.00 86.94 105 GLY A CA 1
ATOM 810 C C . GLY A 1 105 ? -4.965 -13.069 8.959 1.00 86.94 105 GLY A C 1
ATOM 811 O O . GLY A 1 105 ? -5.911 -12.657 8.298 1.00 86.94 105 GLY A O 1
ATOM 812 N N . TRP A 1 106 ? -5.065 -14.037 9.875 1.00 84.19 106 TRP A N 1
ATOM 813 C CA . TRP A 1 106 ? -6.341 -14.639 10.296 1.00 84.19 106 TRP A CA 1
ATOM 814 C C . TRP A 1 106 ? -7.103 -13.786 11.319 1.00 84.19 106 TRP A C 1
ATOM 816 O O . TRP A 1 106 ? -8.321 -13.886 11.420 1.00 84.19 106 TRP A O 1
ATOM 826 N N . ALA A 1 107 ? -6.398 -12.937 12.076 1.00 90.69 107 ALA A N 1
ATOM 827 C CA . ALA A 1 107 ? -7.023 -11.988 12.988 1.00 90.69 107 ALA A CA 1
ATOM 828 C C . ALA A 1 107 ? -7.526 -10.757 12.225 1.00 90.69 107 ALA A C 1
ATOM 830 O O . ALA A 1 107 ? -6.988 -10.401 11.172 1.00 90.69 107 ALA A O 1
ATOM 831 N N . ILE A 1 108 ? -8.511 -10.058 12.797 1.00 91.62 108 ILE A N 1
ATOM 832 C CA . ILE A 1 108 ? -9.031 -8.823 12.204 1.00 91.62 108 ILE A CA 1
ATOM 833 C C . ILE A 1 108 ? -7.909 -7.816 11.925 1.00 91.62 108 ILE A C 1
ATOM 835 O O . ILE A 1 108 ? -6.944 -7.698 12.689 1.00 91.62 108 ILE A O 1
ATOM 839 N N . SER A 1 109 ? -8.023 -7.094 10.813 1.00 94.31 109 SER A N 1
ATOM 840 C CA . SER A 1 109 ? -7.093 -6.022 10.474 1.00 94.31 109 SER A CA 1
ATOM 841 C C . SER A 1 109 ? -7.369 -4.768 11.316 1.00 94.31 109 SER A C 1
ATOM 843 O O . SER A 1 109 ? -8.505 -4.549 11.748 1.00 94.31 109 SER A O 1
ATOM 845 N N . PRO A 1 110 ? -6.363 -3.902 11.541 1.00 94.62 110 PRO A N 1
ATOM 846 C CA . PRO A 1 110 ? -6.553 -2.686 12.331 1.00 94.62 110 PRO A CA 1
ATOM 847 C C . PRO A 1 110 ? -7.607 -1.722 11.785 1.00 94.62 110 PRO A C 1
ATOM 849 O O . PRO A 1 110 ? -8.317 -1.081 12.552 1.00 94.62 110 PRO A O 1
ATOM 852 N N . ASP A 1 111 ? -7.726 -1.602 10.464 1.00 94.25 111 ASP A N 1
ATOM 853 C CA . ASP A 1 111 ? -8.724 -0.728 9.847 1.00 94.25 111 ASP A CA 1
ATOM 854 C C . ASP A 1 111 ? -10.151 -1.252 10.043 1.00 94.25 111 ASP A C 1
ATOM 856 O O . ASP A 1 111 ? -11.060 -0.463 10.288 1.00 94.25 111 ASP A O 1
ATOM 860 N N . PHE A 1 112 ? -10.347 -2.573 10.036 1.00 94.31 112 PHE A N 1
ATOM 861 C CA . PHE A 1 112 ? -11.636 -3.172 10.376 1.00 94.31 112 PHE A CA 1
ATOM 862 C C . PHE A 1 112 ? -11.946 -3.078 11.875 1.00 94.31 112 PHE A C 1
ATOM 864 O O . PHE A 1 112 ? -13.064 -2.733 12.254 1.00 94.31 112 PHE A O 1
ATOM 871 N N . ALA A 1 113 ? -10.947 -3.290 12.738 1.00 95.56 113 ALA A N 1
ATOM 872 C CA . ALA A 1 113 ? -11.082 -3.086 14.180 1.00 95.56 113 ALA A CA 1
ATOM 873 C C . ALA A 1 113 ? -11.550 -1.659 14.504 1.00 95.56 113 ALA A C 1
ATOM 875 O O . ALA A 1 113 ? -12.437 -1.477 15.336 1.00 95.56 113 ALA A O 1
ATOM 876 N N . LYS A 1 114 ? -11.019 -0.650 13.801 1.00 96.00 114 LYS A N 1
ATOM 877 C CA . LYS A 1 114 ? -11.458 0.739 13.953 1.00 96.00 114 LYS A CA 1
ATOM 878 C C . LYS A 1 114 ? -12.945 0.916 13.626 1.00 96.00 114 LYS A C 1
ATOM 880 O O . LYS A 1 114 ? -13.640 1.592 14.375 1.00 96.00 114 LYS A O 1
ATOM 885 N N . ILE A 1 115 ? -13.438 0.286 12.559 1.00 95.88 115 ILE A N 1
ATOM 886 C CA . ILE A 1 115 ? -14.864 0.340 12.195 1.00 95.88 115 ILE A CA 1
ATOM 887 C C . ILE A 1 115 ? -15.730 -0.234 13.321 1.00 95.88 115 ILE A C 1
ATOM 889 O O . ILE A 1 115 ? -16.750 0.358 13.661 1.00 95.88 115 ILE A O 1
ATOM 893 N N . ILE A 1 116 ? -15.316 -1.351 13.929 1.00 95.62 116 ILE A N 1
ATOM 894 C CA . ILE A 1 116 ? -16.024 -1.939 15.075 1.00 95.62 116 ILE A CA 1
ATOM 895 C C . ILE A 1 116 ? -16.057 -0.951 16.244 1.00 95.62 116 ILE A C 1
ATOM 897 O O . ILE A 1 116 ? -17.122 -0.718 16.807 1.00 95.62 116 ILE A O 1
ATOM 901 N N . VAL A 1 117 ? -14.916 -0.344 16.588 1.00 97.38 117 VAL A N 1
ATOM 902 C CA . VAL A 1 117 ? -14.830 0.653 17.667 1.00 97.38 117 VAL A CA 1
ATOM 903 C C . VAL A 1 117 ? -15.794 1.812 17.425 1.00 97.38 117 VAL A C 1
ATOM 905 O O . VAL A 1 117 ? -16.597 2.135 18.303 1.00 97.38 117 VAL A O 1
ATOM 908 N N . ASP A 1 118 ? -15.738 2.405 16.232 1.00 96.69 118 ASP A N 1
ATOM 909 C CA . ASP A 1 118 ? -16.577 3.541 15.856 1.00 96.69 118 ASP A CA 1
ATOM 910 C C . ASP A 1 118 ? -18.068 3.148 15.925 1.00 96.69 118 ASP A C 1
ATOM 912 O O . ASP A 1 118 ? -18.872 3.856 16.534 1.00 96.69 118 ASP A O 1
ATOM 916 N N . LEU A 1 119 ? -18.429 1.966 15.410 1.00 97.06 119 LEU A N 1
ATOM 917 C CA . LEU A 1 119 ? -19.803 1.463 15.416 1.00 97.06 119 LEU A CA 1
ATOM 918 C C . LEU A 1 119 ? -20.326 1.176 16.831 1.00 97.06 119 LEU A C 1
ATOM 920 O O . LEU A 1 119 ? -21.476 1.492 17.137 1.00 97.06 119 LEU A O 1
ATOM 924 N N . VAL A 1 120 ? -19.511 0.583 17.706 1.00 97.50 120 VAL A N 1
ATOM 925 C CA . VAL A 1 120 ? -19.914 0.281 19.087 1.00 97.50 120 VAL A CA 1
ATOM 926 C C . VAL A 1 120 ? -20.121 1.571 19.876 1.00 97.50 120 VAL A C 1
ATOM 928 O O . VAL A 1 120 ? -21.113 1.681 20.596 1.00 97.50 120 VAL A O 1
ATOM 931 N N . PHE A 1 121 ? -19.249 2.571 19.719 1.00 96.75 121 PHE A N 1
ATOM 932 C CA . PHE A 1 121 ? -19.430 3.860 20.390 1.00 96.75 121 PHE A CA 1
ATOM 933 C C . PHE A 1 121 ? -20.599 4.677 19.827 1.00 96.75 121 PHE A C 1
ATOM 935 O O . PHE A 1 121 ? -21.264 5.377 20.595 1.00 96.75 121 PHE A O 1
ATOM 942 N N . GLU A 1 122 ? -20.892 4.562 18.529 1.00 97.38 122 GLU A N 1
ATOM 943 C CA . GLU A 1 122 ? -22.065 5.185 17.904 1.00 97.38 122 GLU A CA 1
ATOM 944 C C . GLU A 1 122 ? -23.369 4.535 18.388 1.00 97.38 122 GLU A C 1
ATOM 946 O O . GLU A 1 122 ? -24.306 5.226 18.788 1.00 97.38 122 GLU A O 1
ATOM 951 N N . ARG A 1 123 ? -23.442 3.200 18.359 1.00 97.38 123 ARG A N 1
ATOM 952 C CA . ARG A 1 123 ? -24.686 2.449 18.596 1.00 97.38 123 ARG A CA 1
ATOM 953 C C . ARG A 1 123 ? -24.935 2.097 20.052 1.00 97.38 123 ARG A C 1
ATOM 955 O O . ARG A 1 123 ? -26.082 1.833 20.400 1.00 97.38 123 ARG A O 1
ATOM 962 N N . LYS A 1 124 ? -23.888 2.073 20.879 1.00 97.06 124 LYS A N 1
ATOM 963 C CA . LYS A 1 124 ? -23.923 1.690 22.301 1.00 97.06 124 LYS A CA 1
ATOM 964 C C . LYS A 1 124 ? -24.755 0.417 22.542 1.00 97.06 124 LYS A C 1
ATOM 966 O O . LYS A 1 124 ? -25.747 0.446 23.272 1.00 97.06 124 LYS A O 1
ATOM 971 N N . PRO A 1 125 ? -24.414 -0.700 21.874 1.00 97.38 125 PRO A N 1
ATOM 972 C CA . PRO A 1 125 ? -25.191 -1.925 21.972 1.00 97.38 125 PRO A CA 1
ATOM 973 C C . PRO A 1 125 ? -25.131 -2.507 23.389 1.00 97.38 125 PRO A C 1
ATOM 975 O O . PRO A 1 125 ? -24.079 -2.537 24.021 1.00 97.38 125 PRO A O 1
ATOM 978 N N . LYS A 1 126 ? -26.255 -3.056 23.864 1.00 97.00 126 LYS A N 1
ATOM 979 C CA . LYS A 1 126 ? -26.308 -3.787 25.146 1.00 97.00 126 LYS A CA 1
ATOM 980 C C . LYS A 1 126 ? -25.785 -5.221 25.041 1.00 97.00 126 LYS A C 1
ATOM 982 O O . LYS A 1 126 ? -25.432 -5.824 26.052 1.00 97.00 126 LYS A O 1
ATOM 987 N N . LEU A 1 127 ? -25.755 -5.778 23.834 1.00 97.12 127 LEU A N 1
ATOM 988 C CA . LEU A 1 127 ? -25.295 -7.133 23.561 1.00 97.12 127 LEU A CA 1
ATOM 989 C C . LEU A 1 127 ? -24.583 -7.170 22.208 1.00 97.12 127 LEU A C 1
ATOM 991 O O . LEU A 1 127 ? -25.133 -6.704 21.213 1.00 97.12 127 LEU A O 1
ATOM 995 N N . ILE A 1 128 ? -23.389 -7.752 22.185 1.00 97.12 128 ILE A N 1
ATOM 996 C CA . ILE A 1 128 ? -22.633 -8.090 20.978 1.00 97.12 128 ILE A CA 1
ATOM 997 C C . ILE A 1 128 ? -22.495 -9.614 20.953 1.00 97.12 128 ILE A C 1
ATOM 999 O O . ILE A 1 128 ? -22.050 -10.206 21.936 1.00 97.12 128 ILE A O 1
ATOM 1003 N N . LEU A 1 129 ? -22.906 -10.244 19.855 1.00 96.12 129 LEU A N 1
ATOM 1004 C CA . LEU A 1 129 ? -22.735 -11.675 19.614 1.00 96.12 129 LEU A CA 1
ATOM 1005 C C . LEU A 1 129 ? -21.711 -11.860 18.491 1.00 96.12 129 LEU A C 1
ATOM 1007 O O . LEU A 1 129 ? -21.898 -11.309 17.408 1.00 96.12 129 LEU A O 1
ATOM 1011 N N . GLU A 1 130 ? -20.665 -12.639 18.742 1.00 94.31 130 GLU A N 1
ATOM 1012 C CA . GLU A 1 130 ? -19.634 -12.992 17.765 1.00 94.31 130 GLU A CA 1
ATOM 1013 C C . GLU A 1 130 ? -19.538 -14.513 17.603 1.00 94.31 130 GLU A C 1
ATOM 1015 O O . GLU A 1 130 ? -19.771 -15.263 18.548 1.00 94.31 130 GLU A O 1
ATOM 1020 N N . ALA A 1 131 ? -19.173 -14.964 16.403 1.00 90.94 131 ALA A N 1
ATOM 1021 C CA . ALA A 1 131 ? -18.848 -16.362 16.102 1.00 90.94 131 ALA A CA 1
ATOM 1022 C C . ALA A 1 131 ? -17.329 -16.525 15.893 1.00 90.94 131 ALA A C 1
ATOM 1024 O O . ALA A 1 131 ? -16.880 -16.939 14.827 1.00 90.94 131 ALA A O 1
ATOM 1025 N N . SER A 1 132 ? -16.547 -16.033 16.855 1.00 83.69 132 SER A N 1
ATOM 1026 C CA . SER A 1 132 ? -15.086 -16.158 16.948 1.00 83.69 132 SER A CA 1
ATOM 1027 C C . SER A 1 132 ? -14.628 -15.604 18.302 1.00 83.69 132 SER A C 1
ATOM 1029 O O . SER A 1 132 ? -15.318 -14.753 18.867 1.00 83.69 132 SER A O 1
ATOM 1031 N N . SER A 1 133 ? -13.480 -16.042 18.818 1.00 85.56 133 SER A N 1
ATOM 1032 C CA . SER A 1 133 ? -12.870 -15.622 20.096 1.00 85.56 133 SER A CA 1
ATOM 1033 C C . SER A 1 133 ? -11.629 -14.723 19.941 1.00 85.56 133 SER A C 1
ATOM 1035 O O . SER A 1 133 ? -10.847 -14.536 20.876 1.00 85.56 133 SER A O 1
ATOM 1037 N N . GLY A 1 134 ? -11.418 -14.170 18.746 1.00 91.56 134 GLY A N 1
ATOM 1038 C CA . GLY A 1 134 ? -10.204 -13.441 18.384 1.00 91.56 134 GLY A CA 1
ATOM 1039 C C . GLY A 1 134 ? -10.095 -11.997 18.899 1.00 91.56 134 GLY A C 1
ATOM 1040 O O . GLY A 1 134 ? -10.721 -11.552 19.861 1.00 91.56 134 GLY A O 1
ATOM 1041 N N . VAL A 1 135 ? -9.265 -11.209 18.206 1.00 93.81 135 VAL A N 1
ATOM 1042 C CA . VAL A 1 135 ? -8.999 -9.802 18.563 1.00 93.81 135 VAL A CA 1
ATOM 1043 C C . VAL A 1 135 ? -10.257 -8.924 18.471 1.00 93.81 135 VAL A C 1
ATOM 1045 O O . VAL A 1 135 ? -10.367 -7.962 19.228 1.00 93.81 135 VAL A O 1
ATOM 1048 N N . SER A 1 136 ? -11.227 -9.259 17.610 1.00 93.81 136 SER A N 1
ATOM 1049 C CA . SER A 1 136 ? -12.527 -8.565 17.546 1.00 93.81 136 SER A CA 1
ATOM 1050 C C . SER A 1 136 ? -13.254 -8.593 18.883 1.00 93.81 136 SER A C 1
ATOM 1052 O O . SER A 1 136 ? -13.688 -7.547 19.363 1.00 93.81 136 SER A O 1
ATOM 1054 N N . THR A 1 137 ? -13.262 -9.754 19.537 1.00 95.06 137 THR A N 1
ATOM 1055 C CA . THR A 1 137 ? -13.933 -9.965 20.817 1.00 95.06 137 THR A CA 1
ATOM 1056 C C . THR A 1 137 ? -13.287 -9.120 21.904 1.00 95.06 137 THR A C 1
ATOM 1058 O O . THR A 1 137 ? -13.983 -8.496 22.707 1.00 95.06 137 THR A O 1
ATOM 1061 N N . LEU A 1 138 ? -11.951 -9.032 21.906 1.00 94.88 138 LEU A N 1
ATOM 1062 C CA . LEU A 1 138 ? -11.214 -8.167 22.829 1.00 94.88 138 LEU A CA 1
ATOM 1063 C C . LEU A 1 138 ? -11.536 -6.691 22.591 1.00 94.88 138 LEU A C 1
ATOM 1065 O O . LEU A 1 138 ? -11.835 -5.978 23.546 1.00 94.88 138 LEU A O 1
ATOM 1069 N N . ILE A 1 139 ? -11.513 -6.234 21.337 1.00 95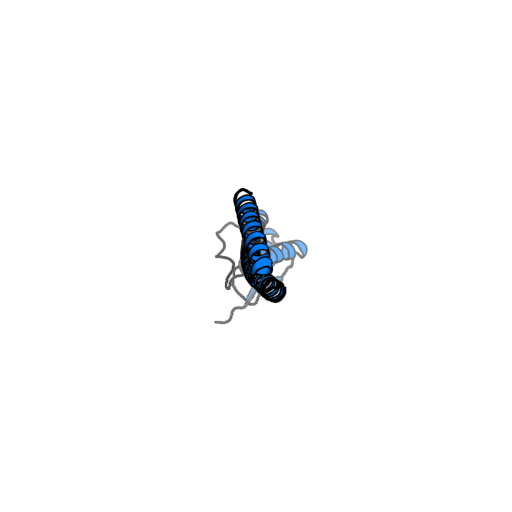.88 139 ILE A N 1
ATOM 1070 C CA . ILE A 1 139 ? -11.838 -4.848 20.974 1.00 95.88 139 ILE A CA 1
ATOM 1071 C C . ILE A 1 139 ? -13.262 -4.489 21.413 1.00 95.88 139 ILE A C 1
ATOM 1073 O O . ILE A 1 139 ? -13.447 -3.501 22.124 1.00 95.88 139 ILE A O 1
ATOM 1077 N N . ALA A 1 140 ? -14.248 -5.321 21.075 1.00 95.94 140 ALA A N 1
ATOM 1078 C CA . ALA A 1 140 ? -15.636 -5.141 21.489 1.00 95.94 140 ALA A CA 1
ATOM 1079 C C . ALA A 1 140 ? -15.766 -5.091 23.020 1.00 95.94 140 ALA A C 1
ATOM 1081 O O . ALA A 1 140 ? -16.447 -4.222 23.568 1.00 95.94 140 ALA A O 1
ATOM 1082 N N . SER A 1 141 ? -15.047 -5.968 23.723 1.00 95.12 141 SER A N 1
ATOM 1083 C CA . SER A 1 141 ? -15.022 -5.999 25.187 1.00 95.12 141 SER A CA 1
ATOM 1084 C C . SER A 1 141 ? -14.423 -4.724 25.786 1.00 95.12 141 SER A C 1
ATOM 1086 O O . SER A 1 141 ? -14.966 -4.199 26.757 1.00 95.12 141 SER A O 1
ATOM 1088 N N . TYR A 1 142 ? -13.343 -4.183 25.208 1.00 96.50 142 TYR A N 1
ATOM 1089 C CA . TYR A 1 142 ? -12.769 -2.900 25.628 1.00 96.50 142 TYR A CA 1
ATOM 1090 C C . TYR A 1 142 ? -13.747 -1.740 25.415 1.00 96.50 142 TYR A C 1
ATOM 1092 O O . TYR A 1 142 ? -13.898 -0.913 26.315 1.00 96.50 142 TYR A O 1
ATOM 1100 N N . CYS A 1 143 ? -14.450 -1.702 24.280 1.00 96.94 143 CYS A N 1
ATOM 1101 C CA . CYS A 1 143 ? -15.473 -0.691 24.017 1.00 96.94 143 CYS A CA 1
ATOM 1102 C C . CYS A 1 143 ? -16.596 -0.732 25.063 1.00 96.94 143 CYS A C 1
ATOM 1104 O O . CYS A 1 143 ? -16.896 0.292 25.676 1.00 96.94 143 CYS A O 1
ATOM 1106 N N . LEU A 1 144 ? -17.187 -1.908 25.310 1.00 96.81 144 LEU A N 1
ATOM 1107 C CA . LEU A 1 144 ? -18.267 -2.057 26.295 1.00 96.81 144 LEU A CA 1
ATOM 1108 C C . LEU A 1 144 ? -17.788 -1.753 27.719 1.00 96.81 144 LEU A C 1
ATOM 1110 O O . LEU A 1 144 ? -18.474 -1.067 28.474 1.00 96.81 144 LEU A O 1
ATOM 1114 N N . LYS A 1 145 ? -16.568 -2.176 28.072 1.00 95.38 145 LYS A N 1
ATOM 1115 C CA . LYS A 1 145 ? -15.950 -1.832 29.358 1.00 95.38 145 LYS A CA 1
ATOM 1116 C C . LYS A 1 145 ? -15.832 -0.319 29.545 1.00 95.38 145 LYS A C 1
ATOM 1118 O O . LYS A 1 145 ? -16.103 0.172 30.635 1.00 95.38 145 LYS A O 1
ATOM 1123 N N . GLN A 1 146 ? -15.437 0.412 28.504 1.00 95.75 146 GLN A N 1
ATOM 1124 C CA . GLN A 1 146 ? -15.309 1.870 28.548 1.00 95.75 146 GLN A CA 1
ATOM 1125 C C . GLN A 1 146 ? -16.666 2.586 28.560 1.00 95.75 146 GLN A C 1
ATOM 1127 O O . GLN A 1 146 ? -16.789 3.634 29.188 1.00 95.75 146 GLN A O 1
ATOM 1132 N N . LEU A 1 147 ? -17.689 2.020 27.912 1.00 95.69 147 LEU A N 1
ATOM 1133 C CA . LEU A 1 147 ? -19.076 2.486 28.030 1.00 95.69 147 LEU A CA 1
ATOM 1134 C C . LEU A 1 147 ? -19.669 2.220 29.424 1.00 95.69 147 LEU A C 1
ATOM 1136 O O . LEU A 1 147 ? -20.595 2.915 29.832 1.00 95.69 147 LEU A O 1
ATOM 1140 N N . GLY A 1 148 ? -19.129 1.240 30.153 1.00 96.50 148 GLY A N 1
ATOM 1141 C CA . GLY A 1 148 ? -19.579 0.856 31.491 1.00 96.50 148 GLY A CA 1
ATOM 1142 C C . GLY A 1 148 ? -20.810 -0.054 31.499 1.00 96.50 148 GLY A C 1
ATOM 1143 O O . GLY A 1 148 ? -21.301 -0.399 32.571 1.00 96.50 148 GLY A O 1
ATOM 1144 N N . GLU A 1 149 ? -21.304 -0.466 30.330 1.00 94.88 149 GLU A N 1
ATOM 1145 C CA . GLU A 1 149 ? -22.466 -1.340 30.186 1.00 94.88 149 GLU A CA 1
ATOM 1146 C C . GLU A 1 149 ? -22.369 -2.237 28.942 1.00 94.88 149 GLU A C 1
ATOM 1148 O O . GLU A 1 149 ? -21.606 -1.979 28.012 1.00 94.88 149 GLU A O 1
ATOM 1153 N N . GLY A 1 150 ? -23.182 -3.295 28.930 1.00 96.50 150 GLY A N 1
ATOM 1154 C CA . GLY A 1 150 ? -23.291 -4.245 27.827 1.00 96.50 150 GLY A CA 1
ATOM 1155 C C . GLY A 1 150 ? -22.562 -5.569 28.068 1.00 96.50 150 GLY A C 1
ATOM 1156 O O . GLY A 1 150 ? -21.877 -5.766 29.072 1.00 96.50 150 GLY A O 1
ATOM 1157 N N . LYS A 1 151 ? -22.750 -6.515 27.145 1.00 97.00 151 LYS A N 1
ATOM 1158 C CA . LYS A 1 151 ? -22.140 -7.849 27.188 1.00 97.00 151 LYS A CA 1
ATOM 1159 C C . LYS A 1 151 ? -21.651 -8.275 25.805 1.00 97.00 151 LYS A C 1
ATOM 1161 O O . LYS A 1 151 ? -22.342 -8.040 24.819 1.00 97.00 151 LYS A O 1
ATOM 1166 N N . VAL A 1 152 ? -20.505 -8.952 25.749 1.00 96.50 152 VAL A N 1
ATOM 1167 C CA . VAL A 1 152 ? -20.067 -9.706 24.564 1.00 96.50 152 VAL A CA 1
ATOM 1168 C C . VAL A 1 152 ? -20.286 -11.197 24.824 1.00 96.50 152 VAL A C 1
ATOM 1170 O O . VAL A 1 152 ? -19.971 -11.688 25.909 1.00 96.50 152 VAL A O 1
ATOM 1173 N N . ILE A 1 153 ? -20.853 -11.909 23.853 1.00 96.06 153 ILE A N 1
ATOM 1174 C CA . ILE A 1 153 ? -20.946 -13.371 23.821 1.00 96.06 153 ILE A CA 1
ATOM 1175 C C . ILE A 1 153 ? -20.212 -13.832 22.567 1.00 96.06 153 ILE A C 1
ATOM 1177 O O . ILE A 1 153 ? -20.519 -13.364 21.477 1.00 96.06 153 ILE A O 1
ATOM 1181 N N . SER A 1 154 ? -19.249 -14.730 22.732 1.00 94.38 154 SER A N 1
ATOM 1182 C CA . SER A 1 154 ? -18.476 -15.316 21.641 1.00 94.38 154 SER A CA 1
ATOM 1183 C C . SER A 1 154 ? -18.772 -16.814 21.570 1.00 94.38 154 SER A C 1
ATOM 1185 O O . SER A 1 154 ? -18.833 -17.478 22.607 1.00 94.38 154 SER A O 1
ATOM 1187 N N . LEU A 1 155 ? -19.018 -17.309 20.360 1.00 92.81 155 LEU A N 1
ATOM 1188 C CA . LEU A 1 155 ? -19.189 -18.720 20.033 1.00 92.81 155 LEU A CA 1
ATOM 1189 C C . LEU A 1 155 ? -17.961 -19.179 19.236 1.00 92.81 155 LEU A C 1
ATOM 1191 O O . LEU A 1 155 ? -17.613 -18.538 18.246 1.00 92.81 155 LEU A O 1
ATOM 1195 N N . GLU A 1 156 ? -17.336 -20.274 19.652 1.00 86.38 156 GLU A N 1
ATOM 1196 C CA . GLU A 1 156 ? -16.202 -20.916 18.973 1.00 86.38 156 GLU A CA 1
ATOM 1197 C C . GLU A 1 156 ? -16.523 -22.412 18.808 1.00 86.38 156 GLU A C 1
ATOM 1199 O O . GLU A 1 156 ? -17.288 -22.963 19.605 1.00 86.38 156 GLU A O 1
ATOM 1204 N N . GLU A 1 157 ? -15.991 -23.041 17.762 1.00 79.62 157 GLU A N 1
ATOM 1205 C CA . GLU A 1 157 ? -16.080 -24.489 17.531 1.00 79.62 157 GLU A CA 1
ATOM 1206 C C . GLU A 1 157 ? -14.809 -25.171 18.078 1.00 79.62 157 GLU A C 1
ATOM 1208 O O . GLU A 1 157 ? -13.723 -24.602 17.951 1.00 79.62 157 GLU A O 1
ATOM 1213 N N . ASP A 1 158 ? -14.954 -26.339 18.718 1.00 62.81 158 ASP A N 1
ATOM 1214 C CA . ASP A 1 158 ? -13.843 -27.122 19.303 1.00 62.81 158 ASP A CA 1
ATOM 1215 C C . ASP A 1 158 ? -12.942 -27.786 18.241 1.00 62.81 158 ASP A C 1
ATOM 1217 O O . ASP A 1 158 ? -13.479 -28.328 17.244 1.00 62.81 158 ASP A O 1
#

Radius of gyration: 36.93 Å; chains: 1; bounding box: 57×44×99 Å

pLDDT: mean 87.46, std 9.06, range [50.09, 97.5]

Sequence (158 aa):
MELRKKYLLVAGVVSVLFIGLALLGWFLVGEVVLIVALGAMLGLLMVMQIESHHRIQKATQILLQQQKIILQQQNATDNQVKQVSSLVSIFSSLQINQPLPKMGGWAISPDFAKIIVDLVFERKPKLILEASSGVSTLIASYCLKQLGEGKVISLEED

Foldseek 3Di:
DVVVVVVVVVVVVVVVVLVVVLVVCCVPPNDVSVVVSVVVVVVVVVVVVVVVVVVVVVVVVVVVVVVVVVVVVVVVVVVVVLQVVLVVVLVVLFPDPDDFPDDDDPHHGSNVLSVLLVVCVVPVDQEAEEADDHSSQVSSVRSCVVVVHHDYHYHYDD

Secondary structure (DSSP, 8-state):
-HHHHHHHHHHHHHHHHHHHHHHHHHHHH-THHHHHHHHHHHHHHHHHHHHHHHHHHHHHHHHHHHHHHHHHHHHHHHHHHHHHHHHHHHHHHS---SPPPPPSTTSPPHHHHHHHHHHHHHH--SEEEES--SHHHHHHHHHHHHHT--EEEE----